Protein AF-A0AAC9YHH6-F1 (afdb_monomer_lite)

Structure (mmCIF, N/CA/C/O backbone):
data_AF-A0AAC9YHH6-F1
#
_entry.id   AF-A0AAC9YHH6-F1
#
loop_
_atom_site.group_PDB
_atom_site.id
_atom_site.type_symbol
_atom_site.label_atom_id
_atom_site.label_alt_id
_atom_site.label_comp_id
_atom_site.label_asym_id
_atom_site.label_entity_id
_atom_site.label_seq_id
_atom_site.pdbx_PDB_ins_code
_atom_site.Cartn_x
_atom_site.Cartn_y
_atom_site.Cartn_z
_atom_site.occupancy
_atom_site.B_iso_or_equiv
_atom_site.auth_seq_id
_atom_site.auth_comp_id
_atom_site.auth_asym_id
_atom_site.auth_atom_id
_atom_site.pdbx_PDB_model_num
ATOM 1 N N . MET A 1 1 ? 34.134 -3.556 -20.051 1.00 50.56 1 MET A N 1
ATOM 2 C CA . MET A 1 1 ? 35.573 -3.541 -19.706 1.00 50.56 1 MET A CA 1
ATOM 3 C C . MET A 1 1 ? 35.826 -2.260 -18.921 1.00 50.56 1 MET A C 1
ATOM 5 O O . MET A 1 1 ? 35.228 -1.261 -19.294 1.00 50.56 1 MET A O 1
ATOM 9 N N . ALA A 1 2 ? 36.588 -2.268 -17.825 1.00 59.38 2 ALA A N 1
ATOM 10 C CA . ALA A 1 2 ? 36.910 -1.027 -17.108 1.00 59.38 2 ALA A CA 1
ATOM 11 C C . ALA A 1 2 ? 38.130 -0.344 -17.753 1.00 59.38 2 ALA A C 1
ATOM 13 O O . ALA A 1 2 ? 39.111 -1.023 -18.056 1.00 59.38 2 ALA A O 1
ATOM 14 N N . ASP A 1 3 ? 38.063 0.974 -17.954 1.00 61.44 3 ASP A N 1
ATOM 15 C CA . ASP A 1 3 ? 39.106 1.754 -18.631 1.00 61.44 3 ASP A CA 1
ATOM 16 C C . ASP A 1 3 ? 40.159 2.290 -17.648 1.00 61.44 3 ASP A C 1
ATOM 18 O O . ASP A 1 3 ? 39.868 3.103 -16.771 1.00 61.44 3 ASP A O 1
ATOM 22 N N . PHE A 1 4 ? 41.415 1.871 -17.834 1.00 61.72 4 PHE A N 1
ATOM 23 C CA . PHE A 1 4 ? 42.572 2.235 -16.994 1.00 61.72 4 PHE A CA 1
ATOM 24 C C . PHE A 1 4 ? 43.477 3.312 -17.618 1.00 61.72 4 PHE A C 1
ATOM 26 O O . PHE A 1 4 ? 44.632 3.489 -17.228 1.00 61.72 4 PHE A O 1
ATOM 33 N N . SER A 1 5 ? 42.962 4.070 -18.583 1.00 66.50 5 SER A N 1
ATOM 34 C CA . SER A 1 5 ? 43.716 5.071 -19.353 1.00 66.50 5 SER A CA 1
ATOM 35 C C . SER A 1 5 ? 44.320 6.203 -18.506 1.00 66.50 5 SER A C 1
ATOM 37 O O . SER A 1 5 ? 45.269 6.850 -18.940 1.00 66.50 5 SER A O 1
ATOM 39 N N . LYS A 1 6 ? 43.842 6.408 -17.271 1.00 62.53 6 LYS A N 1
ATOM 40 C CA . LYS A 1 6 ? 44.350 7.426 -16.333 1.00 62.53 6 LYS A CA 1
ATOM 41 C C . LYS A 1 6 ? 45.434 6.935 -15.364 1.00 62.53 6 LYS A C 1
ATOM 43 O O . LYS A 1 6 ? 45.961 7.742 -14.609 1.00 62.53 6 LYS A O 1
ATOM 48 N N . MET A 1 7 ? 45.805 5.651 -15.386 1.00 59.50 7 MET A N 1
ATOM 49 C CA . MET A 1 7 ? 46.851 5.099 -14.503 1.00 59.50 7 MET A CA 1
ATOM 50 C C . MET A 1 7 ? 48.278 5.200 -15.068 1.00 59.50 7 MET A C 1
ATOM 52 O O . MET A 1 7 ? 49.221 4.753 -14.425 1.00 59.50 7 MET A O 1
ATOM 56 N N . LYS A 1 8 ? 48.476 5.810 -16.245 1.00 62.06 8 LYS A N 1
ATOM 57 C CA . LYS A 1 8 ? 49.812 6.063 -16.822 1.00 62.06 8 LYS A CA 1
ATOM 58 C C . LYS A 1 8 ? 50.363 7.454 -16.472 1.00 62.06 8 LYS A C 1
ATOM 60 O O . LYS A 1 8 ? 50.926 8.136 -17.322 1.00 62.06 8 LYS A O 1
ATOM 65 N N . GLY A 1 9 ? 50.177 7.898 -15.231 1.00 61.16 9 GLY A N 1
ATOM 66 C CA . GLY A 1 9 ? 50.631 9.208 -14.763 1.00 61.16 9 GLY A CA 1
ATOM 67 C C . GLY A 1 9 ? 51.602 9.087 -13.594 1.00 61.16 9 GLY A C 1
ATOM 68 O O . GLY A 1 9 ? 51.150 8.874 -12.479 1.00 61.16 9 GLY A O 1
ATOM 69 N N . LYS A 1 10 ? 52.899 9.291 -13.880 1.00 65.62 10 LYS A N 1
ATOM 70 C CA . LYS A 1 10 ? 54.064 9.287 -12.969 1.00 65.62 10 LYS A CA 1
ATOM 71 C C . LYS A 1 10 ? 54.326 7.947 -12.258 1.00 65.62 10 LYS A C 1
ATOM 73 O O . LYS A 1 10 ? 53.467 7.390 -11.591 1.00 65.62 10 LYS A O 1
ATOM 78 N N . GLY A 1 11 ? 55.554 7.439 -12.409 1.00 68.94 11 GLY A N 1
ATOM 79 C CA . GLY A 1 11 ? 56.050 6.306 -11.620 1.00 68.94 11 GLY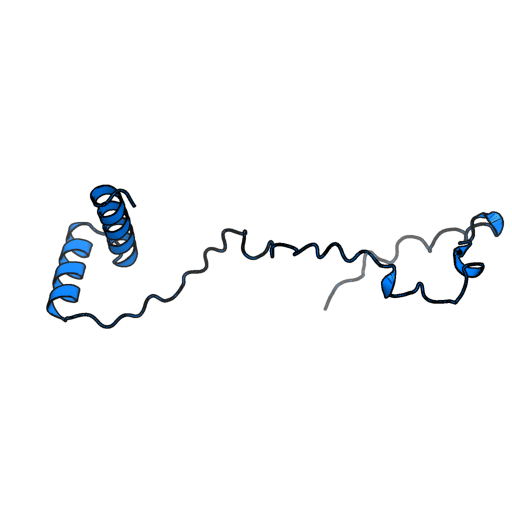 A CA 1
ATOM 80 C C . GLY A 1 11 ? 55.935 6.581 -10.118 1.00 68.94 11 GLY A C 1
ATOM 81 O O . GLY A 1 11 ? 55.743 7.729 -9.721 1.00 68.94 11 GLY A O 1
ATOM 82 N N . LEU A 1 12 ? 56.046 5.531 -9.303 1.00 70.56 12 LEU A N 1
ATOM 83 C CA . LEU A 1 12 ? 55.757 5.481 -7.857 1.00 70.56 12 LEU A CA 1
ATOM 84 C C . LEU A 1 12 ? 56.652 6.371 -6.950 1.00 70.56 12 LEU A C 1
ATOM 86 O O . LEU A 1 12 ? 56.847 6.054 -5.783 1.00 70.56 12 LEU A O 1
ATOM 90 N N . GLY A 1 13 ? 57.175 7.494 -7.451 1.00 73.56 13 GLY A N 1
ATOM 91 C CA . GLY A 1 13 ? 58.145 8.344 -6.764 1.00 73.56 13 GLY A CA 1
ATOM 92 C C . GLY A 1 13 ? 59.527 7.695 -6.675 1.00 73.56 13 GLY A C 1
ATOM 93 O O . GLY A 1 13 ? 59.731 6.554 -7.090 1.00 73.56 13 GLY A O 1
ATOM 94 N N . THR A 1 14 ? 60.503 8.439 -6.158 1.00 78.12 14 THR A N 1
ATOM 95 C CA . THR A 1 14 ? 61.745 7.841 -5.654 1.00 78.12 14 THR A CA 1
ATOM 96 C C . THR A 1 14 ? 61.413 7.008 -4.415 1.00 78.12 14 THR A C 1
ATOM 98 O O . THR A 1 14 ? 60.624 7.477 -3.590 1.00 78.12 14 THR A O 1
ATOM 101 N N . PRO A 1 15 ? 61.962 5.787 -4.274 1.00 77.00 15 PRO A N 1
ATOM 102 C CA . PRO A 1 15 ? 61.699 4.967 -3.099 1.00 77.00 15 PRO A CA 1
ATOM 103 C C . PRO A 1 15 ? 62.139 5.707 -1.823 1.00 77.00 15 PRO A C 1
ATOM 105 O O . PRO A 1 15 ? 63.098 6.483 -1.883 1.00 77.00 15 PRO A O 1
ATOM 108 N N . PRO A 1 16 ? 61.445 5.490 -0.691 1.00 77.06 16 PRO A N 1
ATOM 109 C CA . PRO A 1 16 ? 61.819 6.085 0.588 1.00 77.06 16 PRO A CA 1
ATOM 110 C C . PRO A 1 16 ? 63.242 5.680 0.986 1.00 77.06 16 PRO A C 1
ATOM 112 O O . PRO A 1 16 ? 63.726 4.606 0.612 1.00 77.06 16 PRO A O 1
ATOM 115 N N . SER A 1 17 ? 63.911 6.548 1.744 1.00 80.88 17 SER A N 1
ATOM 116 C CA . SER A 1 17 ? 65.223 6.236 2.320 1.00 80.88 17 SER A CA 1
ATOM 117 C C . SER A 1 17 ? 65.113 5.095 3.347 1.00 80.88 17 SER A C 1
ATOM 119 O O . SER A 1 17 ? 64.024 4.803 3.841 1.00 80.88 17 SER A O 1
ATOM 121 N N . PHE A 1 18 ? 66.221 4.417 3.673 1.00 78.06 18 PHE A N 1
ATOM 122 C CA . PHE A 1 18 ? 66.194 3.268 4.596 1.00 78.06 18 PHE A CA 1
ATOM 123 C C . PHE A 1 18 ? 65.634 3.614 5.985 1.00 78.06 18 PHE A C 1
ATOM 125 O O . PHE A 1 18 ? 64.972 2.774 6.587 1.00 78.06 18 PHE A O 1
ATOM 132 N N . ASP A 1 19 ? 65.836 4.847 6.453 1.00 79.88 19 ASP A N 1
ATOM 133 C CA . ASP A 1 19 ? 65.314 5.318 7.742 1.00 79.88 19 ASP A CA 1
ATOM 134 C C . ASP A 1 19 ? 63.800 5.597 7.704 1.00 79.88 19 ASP A C 1
ATOM 136 O O . ASP A 1 19 ? 63.118 5.497 8.721 1.00 79.88 19 ASP A O 1
ATOM 140 N N . GLU A 1 20 ? 63.255 5.912 6.526 1.00 79.12 20 GLU A N 1
ATOM 141 C CA . GLU A 1 20 ? 61.819 6.120 6.291 1.00 79.12 20 GLU A CA 1
ATOM 142 C C . GLU A 1 20 ? 61.088 4.823 5.909 1.00 79.12 20 GLU A C 1
ATOM 144 O O . GLU A 1 20 ? 59.866 4.814 5.728 1.00 79.12 20 GLU A O 1
ATOM 149 N N . ALA A 1 21 ? 6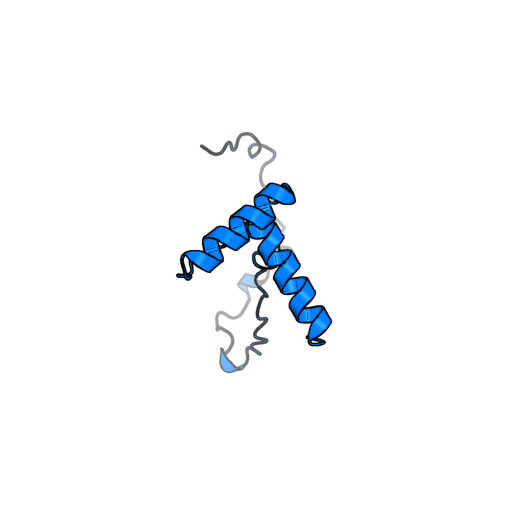1.821 3.718 5.760 1.00 79.50 21 ALA A N 1
ATOM 150 C CA . ALA A 1 21 ? 61.234 2.426 5.464 1.00 79.50 21 ALA A CA 1
ATOM 151 C C . ALA A 1 21 ? 60.350 1.953 6.629 1.00 79.50 21 ALA A C 1
ATOM 153 O O . ALA A 1 21 ? 60.602 2.223 7.805 1.00 79.50 21 ALA A O 1
ATOM 154 N N . ALA A 1 22 ? 59.292 1.210 6.306 1.00 76.19 22 ALA A N 1
ATOM 155 C CA . ALA A 1 22 ? 58.386 0.692 7.318 1.00 76.19 22 ALA A CA 1
ATOM 156 C C . ALA A 1 22 ? 59.137 -0.228 8.297 1.00 76.19 22 ALA A C 1
ATOM 158 O O . ALA A 1 22 ? 59.619 -1.301 7.935 1.00 76.19 22 ALA A O 1
ATOM 159 N N . THR A 1 23 ? 59.152 0.147 9.575 1.00 79.94 23 THR A N 1
ATOM 160 C CA . THR A 1 23 ? 59.693 -0.658 10.684 1.00 79.94 23 THR A CA 1
ATOM 161 C C . THR A 1 23 ? 58.862 -1.911 10.978 1.00 79.94 23 THR A C 1
ATOM 163 O O . THR A 1 23 ? 59.194 -2.673 11.883 1.00 79.94 23 THR A O 1
ATOM 166 N N . SER A 1 24 ? 57.811 -2.180 10.194 1.00 76.44 24 SER A N 1
ATOM 167 C CA . SER A 1 24 ? 57.001 -3.398 10.283 1.00 76.44 24 SER A CA 1
ATOM 168 C C . SER A 1 24 ? 57.818 -4.673 10.068 1.00 76.44 24 SER A C 1
ATOM 170 O O . SER A 1 24 ? 57.450 -5.709 10.608 1.00 76.44 24 SER A O 1
ATOM 172 N N . LEU A 1 25 ? 58.943 -4.612 9.346 1.00 75.06 25 LEU A N 1
ATOM 173 C CA . LEU A 1 25 ? 59.878 -5.741 9.235 1.00 75.06 25 LEU A CA 1
ATOM 174 C C . LEU A 1 25 ? 60.511 -6.137 10.581 1.00 75.06 25 LEU A C 1
ATOM 176 O O . LEU A 1 25 ? 60.860 -7.295 10.761 1.00 75.06 25 LEU A O 1
ATOM 180 N N . ASN A 1 26 ? 60.606 -5.207 11.536 1.00 79.88 26 ASN A N 1
ATOM 181 C CA . ASN A 1 26 ? 61.119 -5.465 12.887 1.00 79.88 26 ASN A CA 1
ATOM 182 C C . ASN A 1 26 ? 60.008 -5.868 13.870 1.00 79.88 26 ASN A C 1
ATOM 184 O O . ASN A 1 26 ? 60.273 -6.073 15.056 1.00 79.88 26 ASN A O 1
ATOM 188 N N . SER A 1 27 ? 58.752 -5.920 13.414 1.00 80.94 27 SER A N 1
ATOM 189 C CA . SER A 1 27 ? 57.640 -6.312 14.274 1.00 80.94 27 SER A CA 1
ATOM 190 C C . SER A 1 27 ? 57.676 -7.815 14.552 1.00 80.94 27 SER A C 1
ATOM 192 O O . SER A 1 27 ? 58.048 -8.615 13.698 1.00 80.94 27 SER A O 1
ATOM 194 N N . SER A 1 28 ? 57.324 -8.204 15.779 1.00 78.19 28 SER A N 1
ATOM 195 C CA . SER A 1 28 ? 57.300 -9.610 16.181 1.00 78.19 28 SER A CA 1
ATOM 196 C C . SER A 1 28 ? 56.326 -10.414 15.315 1.00 78.19 28 SER A C 1
ATOM 198 O O . SER A 1 28 ? 55.167 -10.038 15.171 1.00 78.19 28 SER A O 1
ATOM 200 N N . GLU A 1 29 ? 56.773 -11.565 14.809 1.00 78.19 29 GLU A N 1
ATOM 201 C CA . GLU A 1 29 ? 55.957 -12.481 13.991 1.00 78.19 29 GLU A CA 1
ATOM 202 C C . GLU A 1 29 ? 54.856 -13.209 14.788 1.00 78.19 29 GLU A C 1
ATOM 204 O O . GLU A 1 29 ? 54.013 -13.911 14.230 1.0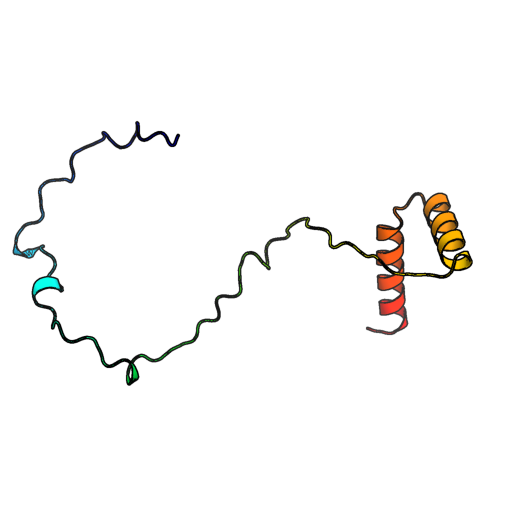0 78.19 29 GLU A O 1
ATOM 209 N N . ILE A 1 30 ? 54.848 -13.055 16.112 1.00 82.12 30 ILE A N 1
ATOM 210 C CA . ILE A 1 30 ? 53.868 -13.678 16.997 1.00 82.12 30 ILE A CA 1
ATOM 211 C C . ILE A 1 30 ? 52.536 -12.941 16.874 1.00 82.12 30 ILE A C 1
ATOM 213 O O . ILE A 1 30 ? 52.408 -11.772 17.242 1.00 82.12 30 ILE A O 1
ATOM 217 N N . ALA A 1 31 ? 51.525 -13.660 16.383 1.00 74.88 31 ALA A N 1
ATOM 218 C CA . ALA A 1 31 ? 50.161 -13.165 16.350 1.00 74.88 31 ALA A CA 1
ATOM 219 C C . ALA A 1 31 ? 49.704 -12.790 17.775 1.00 74.88 31 ALA A C 1
ATOM 221 O O . ALA A 1 31 ? 49.895 -13.581 18.706 1.00 74.88 31 ALA A O 1
ATOM 222 N N . PRO A 1 32 ? 49.090 -11.610 17.972 1.00 74.69 32 PRO A N 1
ATOM 223 C CA . PRO A 1 32 ? 48.582 -11.215 19.279 1.00 74.69 32 PRO A CA 1
ATOM 224 C C . PRO A 1 32 ? 47.530 -12.219 19.765 1.00 74.69 32 PRO A C 1
ATOM 226 O O . PRO A 1 32 ? 46.686 -12.661 18.982 1.00 74.69 32 PRO A O 1
ATOM 229 N N . ASP A 1 33 ? 47.572 -12.569 21.057 1.00 78.88 33 ASP A N 1
ATOM 230 C CA . ASP A 1 33 ? 46.652 -13.548 21.648 1.00 78.88 33 ASP A CA 1
ATOM 231 C C . ASP A 1 33 ? 45.193 -13.128 21.371 1.00 78.88 33 ASP A C 1
ATOM 233 O O . ASP A 1 33 ? 44.764 -12.051 21.813 1.00 78.88 33 ASP A O 1
ATOM 237 N N . PRO A 1 34 ? 44.396 -13.955 20.664 1.00 69.69 34 PRO A N 1
ATOM 238 C CA . PRO A 1 34 ? 43.018 -13.627 20.309 1.00 69.69 34 PRO A CA 1
ATOM 239 C C . PRO A 1 34 ? 42.120 -13.361 21.524 1.00 69.69 34 PRO A C 1
ATOM 241 O O . PRO A 1 34 ? 41.053 -12.761 21.374 1.00 69.69 34 PRO A O 1
ATOM 244 N N . ARG A 1 35 ? 42.534 -13.779 22.727 1.00 76.62 35 ARG A N 1
ATOM 245 C CA . ARG A 1 35 ? 41.815 -13.546 23.988 1.00 76.62 35 ARG A CA 1
ATOM 246 C C . ARG A 1 35 ? 41.958 -12.117 24.513 1.00 76.62 35 ARG A C 1
ATOM 248 O O . ARG A 1 35 ? 41.088 -11.664 25.251 1.00 76.62 35 ARG A O 1
ATOM 255 N N . LEU A 1 36 ? 43.016 -11.402 24.128 1.00 69.50 36 LEU A N 1
ATOM 256 C CA . LEU A 1 36 ? 43.264 -10.015 24.547 1.00 69.50 36 LEU A CA 1
ATOM 257 C C . LEU A 1 36 ? 42.638 -8.985 23.595 1.00 69.50 36 LEU A C 1
ATOM 259 O O . LEU A 1 36 ? 42.594 -7.791 23.901 1.00 69.50 36 LEU A O 1
ATOM 263 N N . ILE A 1 37 ? 42.095 -9.434 22.461 1.00 69.06 37 ILE A N 1
ATOM 264 C CA . ILE A 1 37 ? 41.360 -8.584 21.527 1.00 69.06 37 ILE A CA 1
ATOM 265 C C . ILE A 1 37 ? 39.994 -8.268 22.147 1.00 69.06 37 ILE A C 1
ATOM 267 O O . ILE A 1 37 ? 39.057 -9.065 22.064 1.00 69.06 37 ILE A O 1
ATOM 271 N N . LYS A 1 38 ? 39.856 -7.087 22.766 1.00 67.31 38 LYS A N 1
ATOM 272 C CA . LYS A 1 38 ? 38.554 -6.544 23.189 1.00 67.31 38 LYS A CA 1
ATOM 273 C C . LYS A 1 38 ? 37.656 -6.409 21.958 1.00 67.31 38 LYS A C 1
ATOM 275 O O . LYS A 1 38 ? 37.727 -5.425 21.223 1.00 67.31 38 LYS A O 1
ATOM 280 N N . LYS A 1 39 ? 36.804 -7.409 21.726 1.00 61.94 39 LYS A N 1
ATOM 281 C CA . LYS A 1 39 ? 35.765 -7.380 20.696 1.00 61.94 39 LYS A CA 1
ATOM 282 C C . LYS A 1 39 ? 34.692 -6.379 21.118 1.00 61.94 39 LYS A C 1
ATOM 284 O O . LYS A 1 39 ? 33.658 -6.761 21.655 1.00 61.94 39 LYS A O 1
ATOM 289 N N . PHE A 1 40 ? 34.905 -5.094 20.853 1.00 57.03 40 PHE A N 1
ATOM 290 C CA . PHE A 1 40 ? 33.772 -4.199 20.655 1.00 57.03 40 PHE A CA 1
ATOM 291 C C . PHE A 1 40 ? 33.073 -4.702 19.396 1.00 57.03 40 PHE A C 1
ATOM 293 O O . PHE A 1 40 ? 33.508 -4.419 18.281 1.00 57.03 40 PHE A O 1
ATOM 300 N N . SER A 1 41 ? 32.041 -5.531 19.555 1.00 57.91 41 SER A N 1
ATOM 301 C CA . SER A 1 41 ? 31.187 -5.926 18.443 1.00 57.91 41 SER A CA 1
ATOM 302 C C . SER A 1 41 ? 30.415 -4.687 18.005 1.00 57.91 41 SER A C 1
ATOM 304 O O . SER A 1 41 ? 29.276 -4.456 18.412 1.00 57.91 41 SER A O 1
ATOM 306 N N . TYR A 1 42 ? 31.062 -3.841 17.210 1.00 58.00 42 TYR A N 1
ATOM 307 C CA . TYR A 1 42 ? 30.399 -2.788 16.476 1.00 58.00 42 TYR A CA 1
ATOM 308 C C . TYR A 1 42 ? 29.448 -3.480 15.500 1.00 58.00 42 TYR A C 1
ATOM 310 O O . TYR A 1 42 ? 29.841 -3.920 14.419 1.00 58.00 42 TYR A O 1
ATOM 318 N N . VAL A 1 43 ? 28.187 -3.642 15.911 1.00 60.34 43 VAL A N 1
ATOM 319 C CA . VAL A 1 43 ? 27.114 -4.058 15.012 1.00 60.34 43 VAL A CA 1
ATOM 320 C C . VAL A 1 43 ? 26.925 -2.894 14.054 1.00 60.34 43 VAL A C 1
ATOM 322 O O . VAL A 1 43 ? 26.218 -1.929 14.348 1.00 60.34 43 VAL A O 1
ATOM 325 N N . ARG A 1 44 ? 27.621 -2.950 12.918 1.00 56.94 44 ARG A N 1
ATOM 326 C CA . ARG A 1 44 ? 27.456 -1.994 11.829 1.00 56.94 44 ARG A CA 1
ATOM 327 C C . ARG A 1 44 ? 26.000 -2.086 11.384 1.00 56.94 44 ARG A C 1
ATOM 329 O O . ARG A 1 44 ? 25.643 -2.995 10.638 1.00 56.94 44 ARG A O 1
ATO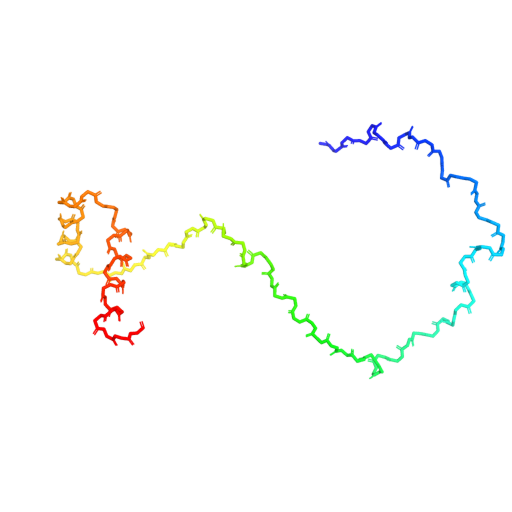M 336 N N . ARG A 1 45 ? 25.147 -1.180 11.881 1.00 58.66 45 ARG A N 1
ATOM 337 C CA . ARG A 1 45 ? 23.768 -1.029 11.402 1.00 58.66 45 ARG A CA 1
ATOM 338 C C . ARG A 1 45 ? 23.859 -0.900 9.890 1.00 58.66 45 ARG A C 1
ATOM 340 O O . ARG A 1 45 ? 24.526 0.011 9.400 1.00 58.66 45 ARG A O 1
ATOM 347 N N . ASP A 1 46 ? 23.286 -1.861 9.168 1.00 58.25 46 ASP A N 1
ATOM 348 C CA . ASP A 1 46 ? 23.449 -1.932 7.720 1.00 58.25 46 ASP A CA 1
ATO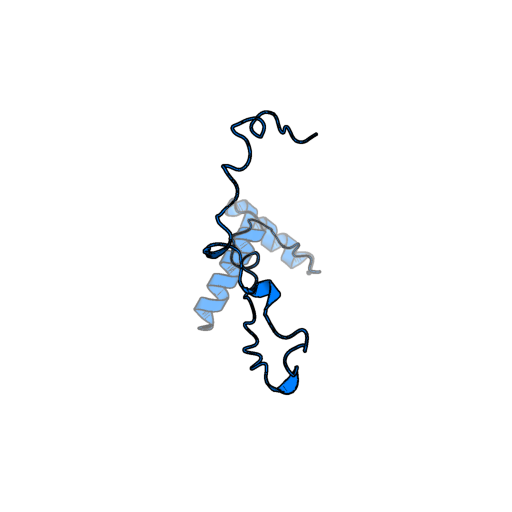M 349 C C . ASP A 1 46 ? 22.861 -0.654 7.107 1.00 58.25 46 ASP A C 1
ATOM 351 O O . ASP A 1 46 ? 21.646 -0.465 7.062 1.00 58.25 46 ASP A O 1
ATOM 355 N N . ALA A 1 47 ? 23.736 0.256 6.671 1.00 62.25 47 ALA A N 1
ATOM 356 C CA . ALA A 1 47 ? 23.363 1.560 6.125 1.00 62.25 47 ALA A CA 1
ATOM 357 C C . ALA A 1 47 ? 22.574 1.437 4.808 1.00 62.25 47 ALA A C 1
ATOM 359 O O . ALA A 1 47 ? 22.039 2.416 4.296 1.00 62.25 47 ALA A O 1
ATOM 360 N N . ARG A 1 48 ? 22.474 0.227 4.242 1.00 61.34 48 ARG A N 1
ATOM 361 C CA . ARG A 1 48 ? 21.565 -0.070 3.128 1.00 61.34 48 ARG A CA 1
ATOM 362 C C . ARG A 1 48 ? 20.105 -0.150 3.568 1.00 61.34 48 ARG A C 1
ATOM 364 O O . ARG A 1 48 ? 19.234 0.096 2.743 1.00 61.34 48 ARG A O 1
ATOM 371 N N . ARG A 1 49 ? 19.846 -0.459 4.844 1.00 55.72 49 ARG A N 1
ATOM 372 C CA . ARG A 1 49 ? 18.504 -0.551 5.442 1.00 55.72 49 ARG A CA 1
ATOM 373 C C . ARG A 1 49 ? 17.930 0.822 5.813 1.00 55.72 49 ARG A C 1
ATOM 375 O O . ARG A 1 49 ? 16.722 0.953 5.931 1.00 55.72 49 ARG A O 1
ATOM 382 N N . THR A 1 50 ? 18.785 1.835 5.973 1.00 57.19 50 THR A N 1
ATOM 383 C CA . THR A 1 50 ? 18.404 3.223 6.302 1.00 57.19 50 THR A CA 1
ATOM 384 C C . THR A 1 50 ? 18.276 4.132 5.083 1.00 57.19 50 THR A C 1
ATOM 386 O O . THR A 1 50 ? 17.810 5.263 5.203 1.00 57.19 50 THR A O 1
ATOM 389 N N . ARG A 1 51 ? 18.676 3.670 3.894 1.00 63.00 51 ARG A N 1
ATOM 390 C CA . ARG A 1 51 ? 18.372 4.394 2.658 1.00 63.00 51 ARG A CA 1
ATOM 391 C C . ARG A 1 51 ? 16.875 4.268 2.397 1.00 63.00 51 ARG A C 1
ATOM 393 O O . ARG A 1 51 ? 16.349 3.160 2.460 1.00 63.00 51 ARG A O 1
ATOM 400 N N . LYS A 1 52 ? 16.212 5.382 2.059 1.00 59.59 52 LYS A N 1
ATOM 401 C CA . LYS A 1 52 ? 14.849 5.408 1.501 1.00 59.59 52 LYS A CA 1
ATOM 402 C C . LYS A 1 52 ? 14.892 4.737 0.127 1.00 59.59 52 LYS A C 1
ATOM 404 O O . LYS A 1 52 ? 14.933 5.382 -0.913 1.00 59.59 52 LYS A O 1
ATOM 409 N N . THR A 1 53 ? 15.036 3.418 0.120 1.00 64.88 53 THR A N 1
ATOM 410 C CA . THR A 1 53 ? 14.908 2.624 -1.087 1.00 64.88 53 THR A CA 1
ATOM 411 C C . THR A 1 53 ? 13.424 2.650 -1.386 1.00 64.88 53 THR A C 1
ATOM 413 O O . THR A 1 53 ? 12.665 2.147 -0.564 1.00 64.88 53 THR A O 1
ATOM 416 N N . ASN A 1 54 ? 13.000 3.245 -2.501 1.00 69.75 54 ASN A N 1
ATOM 417 C CA . ASN A 1 54 ? 11.613 3.213 -2.992 1.00 69.75 54 ASN A CA 1
ATOM 418 C C . ASN A 1 54 ? 11.184 1.777 -3.387 1.00 69.75 54 ASN A C 1
ATOM 420 O O . ASN A 1 54 ? 10.566 1.554 -4.420 1.00 69.75 54 ASN A O 1
ATOM 424 N N . ARG A 1 55 ? 11.607 0.779 -2.608 1.00 77.31 55 ARG A N 1
ATOM 425 C CA . ARG A 1 55 ? 11.275 -0.630 -2.725 1.00 77.31 55 ARG A CA 1
ATOM 426 C C . ARG A 1 55 ? 9.923 -0.808 -2.060 1.00 77.31 55 ARG A C 1
ATOM 428 O O . ARG A 1 55 ? 9.789 -0.548 -0.868 1.00 77.31 55 ARG A O 1
ATOM 435 N N . THR A 1 56 ? 8.950 -1.250 -2.834 1.00 83.00 56 THR A N 1
ATOM 436 C CA . THR A 1 56 ? 7.655 -1.695 -2.331 1.00 83.00 56 THR A CA 1
ATOM 437 C C . THR A 1 56 ? 7.753 -3.160 -1.909 1.00 83.00 56 THR A C 1
ATOM 439 O O . THR A 1 56 ? 8.569 -3.921 -2.436 1.00 83.00 56 THR A O 1
ATOM 442 N N . LEU A 1 57 ? 6.951 -3.549 -0.919 1.00 83.00 57 LEU A N 1
ATOM 443 C CA . LEU A 1 57 ? 6.800 -4.940 -0.500 1.00 83.00 57 LEU A CA 1
ATOM 444 C C . LEU A 1 57 ? 5.433 -5.424 -1.001 1.00 83.00 57 LEU A C 1
ATOM 446 O O . LEU A 1 57 ? 4.454 -4.699 -0.813 1.00 83.00 57 LEU A O 1
ATOM 450 N N . PRO A 1 58 ? 5.335 -6.588 -1.666 1.00 86.31 58 PRO A N 1
ATOM 451 C CA . PRO A 1 58 ? 4.044 -7.092 -2.118 1.00 86.31 58 PRO A CA 1
ATOM 452 C C . PRO A 1 58 ? 3.134 -7.367 -0.918 1.00 86.31 58 PRO A C 1
ATOM 454 O O . PRO A 1 58 ? 3.514 -8.088 0.004 1.00 86.31 58 PRO A O 1
ATOM 457 N N . PHE A 1 59 ? 1.928 -6.808 -0.944 1.00 84.69 59 PHE A N 1
ATOM 458 C CA . PHE A 1 59 ? 0.903 -7.033 0.070 1.00 84.69 59 PHE A CA 1
ATOM 459 C C . PHE A 1 59 ? -0.174 -7.950 -0.516 1.00 84.69 59 PHE A C 1
ATOM 461 O O . PHE A 1 59 ? -1.048 -7.499 -1.250 1.00 84.69 59 PHE A O 1
ATOM 468 N N . ALA A 1 60 ? -0.055 -9.254 -0.257 1.00 90.69 60 ALA A N 1
ATOM 469 C CA . ALA A 1 60 ? -0.968 -10.272 -0.770 1.00 90.69 60 ALA A CA 1
ATOM 470 C C . ALA A 1 60 ? -1.718 -10.933 0.393 1.00 90.69 60 ALA A C 1
ATOM 472 O O . ALA A 1 60 ? -1.162 -11.763 1.113 1.00 90.69 60 ALA A O 1
ATOM 473 N N . THR A 1 61 ? -2.981 -10.561 0.574 1.00 92.81 61 THR A N 1
ATOM 474 C CA . THR A 1 61 ? -3.892 -11.137 1.571 1.00 92.81 61 THR A CA 1
ATOM 475 C C . THR A 1 61 ? -5.119 -11.728 0.877 1.00 92.81 61 THR A C 1
ATOM 477 O O . THR A 1 61 ? -5.459 -11.350 -0.242 1.00 92.81 61 THR A O 1
ATOM 480 N N . ARG A 1 62 ? -5.778 -12.697 1.524 1.00 96.75 62 ARG A N 1
ATOM 481 C CA . ARG A 1 62 ? -7.090 -13.197 1.090 1.00 96.75 62 ARG A CA 1
ATOM 482 C C . ARG A 1 62 ? -8.166 -12.473 1.887 1.00 96.75 62 ARG A C 1
ATOM 484 O O . ARG A 1 62 ? -8.110 -12.484 3.113 1.00 96.75 62 ARG A O 1
ATOM 491 N N . VAL A 1 63 ? -9.116 -11.868 1.189 1.00 95.00 63 VAL A N 1
ATOM 492 C CA . VAL A 1 63 ? -10.224 -11.097 1.765 1.00 95.00 63 VAL A CA 1
ATOM 493 C C . VAL A 1 63 ? -11.559 -11.610 1.232 1.00 95.00 63 VAL A C 1
ATOM 495 O O . VAL A 1 63 ? -11.589 -12.364 0.255 1.00 95.00 63 VAL A O 1
ATOM 498 N N . SER A 1 64 ? -12.654 -11.247 1.898 1.00 98.06 64 SER A N 1
ATOM 499 C CA . SER A 1 64 ? -13.998 -11.528 1.395 1.00 98.06 64 SER A CA 1
ATOM 500 C C . SER A 1 64 ? -14.273 -10.724 0.114 1.00 98.06 64 SER A C 1
ATOM 502 O O . SER A 1 64 ? -13.724 -9.632 -0.055 1.00 98.06 64 SER A O 1
ATOM 504 N N . PRO A 1 65 ? -15.121 -11.241 -0.792 1.00 96.88 65 PRO A N 1
ATOM 505 C CA . PRO A 1 65 ? -15.445 -10.548 -2.039 1.00 96.88 65 PRO A CA 1
ATOM 506 C C . PRO A 1 65 ? -16.192 -9.229 -1.801 1.00 96.88 65 PRO A C 1
ATOM 508 O O . PRO A 1 65 ? -15.922 -8.255 -2.490 1.00 96.88 65 PRO A O 1
ATOM 511 N N . GLU A 1 66 ? -17.081 -9.182 -0.803 1.00 97.94 66 GLU A N 1
ATOM 512 C CA . GLU A 1 66 ? -17.830 -7.969 -0.436 1.00 97.94 66 GLU A CA 1
ATOM 513 C C . GLU A 1 66 ? -16.891 -6.838 -0.004 1.00 97.94 66 GLU A C 1
ATOM 515 O O . GLU A 1 66 ? -17.016 -5.711 -0.469 1.00 97.94 66 GLU A O 1
ATOM 520 N N . PHE A 1 67 ? -15.880 -7.163 0.805 1.00 96.25 67 PHE A N 1
ATOM 521 C CA . PHE A 1 67 ? -14.890 -6.190 1.253 1.00 96.25 67 PHE A CA 1
ATOM 522 C C . PHE A 1 67 ? -14.045 -5.639 0.095 1.00 96.25 67 PHE A C 1
ATOM 524 O O . PHE A 1 67 ? -13.783 -4.441 0.047 1.00 96.25 67 PHE A O 1
ATOM 531 N N . ASP A 1 68 ? -13.599 -6.495 -0.834 1.00 94.75 68 ASP A N 1
ATOM 532 C CA . ASP A 1 68 ? -12.821 -6.038 -1.998 1.00 94.75 68 ASP A CA 1
ATOM 533 C C . ASP A 1 68 ? -13.656 -5.135 -2.918 1.00 94.75 68 ASP A C 1
ATOM 535 O O . ASP A 1 68 ? -13.120 -4.161 -3.443 1.00 94.75 68 ASP A O 1
ATOM 539 N N . ALA A 1 69 ? -14.956 -5.415 -3.068 1.00 96.81 69 ALA A N 1
ATOM 540 C CA . ALA A 1 69 ? -15.871 -4.575 -3.838 1.00 96.81 69 ALA A CA 1
ATOM 541 C C . ALA A 1 69 ? -16.020 -3.180 -3.213 1.00 96.81 69 ALA A C 1
ATOM 543 O O . ALA A 1 69 ? -15.679 -2.190 -3.856 1.00 96.81 69 ALA A O 1
ATOM 544 N N . GLU A 1 70 ? -16.400 -3.099 -1.934 1.00 96.88 70 GLU A N 1
ATOM 545 C CA . GLU A 1 70 ? -16.552 -1.816 -1.231 1.00 96.88 70 GLU A CA 1
ATOM 546 C C . GLU A 1 70 ? -15.255 -0.994 -1.239 1.00 96.88 70 GLU A C 1
ATOM 548 O O . GLU A 1 70 ? -15.260 0.225 -1.422 1.00 96.88 70 GLU A O 1
ATOM 553 N N . LEU A 1 71 ? -14.111 -1.661 -1.065 1.00 96.00 71 LEU A N 1
ATOM 554 C CA . LEU A 1 71 ? -12.810 -1.005 -1.058 1.00 96.00 71 LEU A CA 1
ATOM 555 C C . LEU A 1 71 ? -12.448 -0.422 -2.435 1.00 96.00 71 LEU A C 1
ATOM 557 O O . LEU A 1 71 ? -11.809 0.631 -2.501 1.00 96.00 71 LEU A O 1
ATOM 561 N N . ARG A 1 72 ? -12.857 -1.076 -3.529 1.00 95.75 72 ARG A N 1
ATOM 562 C CA . ARG A 1 72 ? -12.686 -0.555 -4.894 1.00 95.75 72 ARG A CA 1
ATOM 563 C C . ARG A 1 72 ? -13.614 0.616 -5.173 1.00 95.75 72 ARG A C 1
ATOM 565 O O . ARG A 1 72 ? -13.123 1.613 -5.695 1.00 95.75 72 ARG A O 1
ATOM 572 N N . ASP A 1 73 ? -14.877 0.525 -4.770 1.00 97.62 73 ASP A N 1
ATOM 573 C CA . ASP A 1 73 ? -15.861 1.592 -4.970 1.00 97.62 73 ASP A CA 1
ATOM 574 C C . ASP A 1 73 ? -15.388 2.893 -4.299 1.00 97.62 73 ASP A C 1
ATOM 576 O O . ASP A 1 73 ? -15.286 3.939 -4.939 1.00 97.62 73 ASP A O 1
ATOM 580 N N . ILE A 1 74 ? -14.951 2.815 -3.035 1.00 97.25 74 ILE A N 1
ATOM 581 C CA . ILE A 1 74 ? -14.418 3.971 -2.293 1.00 97.25 74 ILE A CA 1
ATOM 582 C C . ILE A 1 74 ? -13.152 4.536 -2.954 1.00 97.25 74 ILE A C 1
ATOM 584 O O . ILE A 1 74 ? -12.934 5.752 -2.961 1.00 97.25 74 ILE A O 1
ATOM 588 N N . ALA A 1 75 ? -12.279 3.668 -3.468 1.00 96.56 75 ALA A N 1
ATOM 589 C CA . ALA A 1 75 ? -11.052 4.094 -4.131 1.00 96.56 75 ALA A CA 1
ATOM 590 C C . ALA A 1 75 ? -11.340 4.811 -5.459 1.00 96.56 75 ALA A C 1
ATOM 592 O O . ALA A 1 75 ? -10.679 5.807 -5.758 1.00 96.56 75 ALA A O 1
ATOM 593 N N . GLU A 1 76 ? -12.328 4.343 -6.224 1.00 97.00 76 GLU A N 1
ATOM 594 C CA . GLU A 1 76 ? -12.770 4.966 -7.473 1.00 97.00 76 GLU A CA 1
ATOM 595 C C . GLU A 1 76 ? -13.429 6.324 -7.213 1.00 97.00 76 GLU A C 1
ATOM 597 O O . GLU A 1 76 ? -13.006 7.325 -7.793 1.00 97.00 76 GLU A O 1
ATOM 602 N N . GLU A 1 77 ? -14.365 6.397 -6.261 1.00 97.31 77 GLU A N 1
ATOM 603 C CA . GLU A 1 77 ? -15.017 7.652 -5.859 1.00 97.31 77 GLU A CA 1
ATOM 604 C C . GLU A 1 77 ? -14.001 8.730 -5.454 1.00 97.31 77 GLU A C 1
ATOM 606 O O . GLU A 1 77 ? -14.138 9.907 -5.801 1.00 97.31 77 GLU A O 1
ATOM 611 N N . LYS A 1 78 ? -12.947 8.332 -4.732 1.00 94.56 78 LYS A N 1
ATOM 612 C CA . LYS A 1 78 ? -11.900 9.240 -4.244 1.00 94.56 78 LYS A CA 1
ATOM 613 C C . LYS A 1 78 ? -10.723 9.408 -5.205 1.00 94.56 78 LYS A C 1
ATOM 615 O O . LYS A 1 78 ? -9.839 10.213 -4.917 1.00 94.56 78 LYS A O 1
ATOM 620 N N . ASN A 1 79 ? -10.707 8.698 -6.335 1.00 95.50 79 ASN A N 1
ATOM 621 C CA . ASN A 1 79 ? -9.595 8.658 -7.291 1.00 95.50 79 ASN A CA 1
ATOM 622 C C . ASN A 1 79 ? -8.232 8.327 -6.639 1.00 95.50 79 ASN A C 1
ATOM 624 O O . ASN A 1 79 ? -7.210 8.938 -6.958 1.00 95.50 79 ASN A O 1
ATOM 628 N N . LEU A 1 80 ? -8.213 7.360 -5.718 1.00 94.75 80 LEU A N 1
ATOM 629 C CA . LEU A 1 80 ? -7.015 6.913 -4.998 1.00 94.75 80 LEU A CA 1
ATOM 630 C C . LEU A 1 80 ? -6.566 5.527 -5.462 1.00 94.75 80 LEU A C 1
ATOM 632 O O . LEU A 1 80 ? -7.365 4.699 -5.900 1.00 94.75 80 LEU A O 1
ATOM 636 N N . LYS A 1 81 ? -5.273 5.216 -5.306 1.00 93.19 81 LYS A N 1
ATOM 637 C CA . LYS A 1 81 ? -4.829 3.818 -5.423 1.00 93.19 81 LYS A CA 1
ATOM 638 C C . LYS A 1 81 ? -5.300 3.032 -4.201 1.00 93.19 81 LYS A C 1
ATOM 640 O O . LYS A 1 81 ? -5.252 3.541 -3.086 1.00 93.19 81 LYS A O 1
ATOM 645 N N . LEU A 1 82 ? -5.608 1.743 -4.379 1.00 92.75 82 LEU A N 1
ATOM 646 C CA . LEU A 1 82 ? -5.973 0.855 -3.260 1.00 92.75 82 LEU A CA 1
ATOM 647 C C . LEU A 1 82 ? -4.941 0.885 -2.120 1.00 92.75 82 LEU A C 1
ATOM 649 O O . LEU A 1 82 ? -5.298 0.854 -0.948 1.00 92.75 82 LEU A O 1
ATOM 653 N N . VAL A 1 83 ? -3.653 0.982 -2.463 1.00 93.00 83 VAL A N 1
ATOM 654 C CA . VAL A 1 83 ? -2.566 1.069 -1.476 1.00 93.00 83 VAL A CA 1
ATOM 655 C C . VAL A 1 83 ? -2.639 2.366 -0.665 1.00 93.00 83 VAL A C 1
ATOM 657 O O . VAL A 1 83 ? -2.475 2.325 0.548 1.00 93.00 83 VAL A O 1
ATOM 660 N N . GLU A 1 84 ? -2.923 3.499 -1.309 1.00 93.62 84 GLU A N 1
ATOM 661 C CA . GLU A 1 84 ? -3.031 4.810 -0.650 1.00 93.62 84 GLU A CA 1
ATOM 662 C C . GLU A 1 84 ? -4.234 4.831 0.301 1.00 93.62 84 GLU A C 1
ATOM 664 O O . GLU A 1 84 ? -4.109 5.242 1.454 1.00 93.62 84 GLU A O 1
ATOM 669 N N . LEU A 1 85 ? -5.368 4.274 -0.140 1.00 95.94 85 LEU A N 1
ATOM 670 C CA . LEU A 1 85 ? -6.551 4.111 0.702 1.00 95.94 85 LEU A CA 1
ATOM 671 C C . LEU A 1 85 ? -6.244 3.261 1.947 1.00 95.94 85 LEU A C 1
ATOM 673 O O . LEU A 1 85 ? -6.598 3.644 3.060 1.00 95.94 85 LEU A O 1
ATOM 677 N N . LEU A 1 86 ? -5.528 2.142 1.793 1.00 94.88 86 LEU A N 1
ATOM 678 C CA . LEU A 1 86 ? -5.132 1.294 2.924 1.00 94.88 86 LEU A CA 1
ATOM 679 C C . LEU A 1 86 ? -4.191 2.014 3.907 1.00 94.88 86 LEU A C 1
ATOM 681 O O . LEU A 1 86 ? -4.311 1.831 5.121 1.00 94.88 86 LEU A O 1
ATOM 685 N N . GLU A 1 87 ? -3.274 2.851 3.418 1.00 94.06 87 GLU A N 1
ATOM 686 C CA . GLU A 1 87 ? -2.392 3.665 4.265 1.00 94.06 87 GLU A CA 1
ATOM 687 C C . GLU A 1 87 ? -3.169 4.734 5.059 1.00 94.06 87 GLU A C 1
ATOM 689 O O . GLU A 1 87 ? -2.896 4.952 6.249 1.00 94.06 87 GLU A O 1
ATOM 694 N N . GLU A 1 88 ? -4.177 5.363 4.448 1.00 95.75 88 GLU A N 1
ATOM 695 C CA . GLU A 1 88 ? -5.085 6.298 5.124 1.00 95.75 88 GLU A CA 1
ATOM 696 C C . GLU A 1 88 ? -5.959 5.602 6.173 1.00 95.75 88 GLU A C 1
ATOM 698 O O . GLU A 1 88 ? -6.121 6.114 7.289 1.00 95.75 88 GLU A O 1
ATOM 703 N N . MET A 1 89 ? -6.483 4.415 5.851 1.00 94.81 89 MET A N 1
ATOM 704 C CA . MET A 1 89 ? -7.259 3.596 6.784 1.00 94.81 89 MET A CA 1
ATOM 705 C C . MET A 1 89 ? -6.417 3.209 8.002 1.00 94.81 89 MET A C 1
ATOM 707 O O . MET A 1 89 ? -6.857 3.394 9.137 1.00 94.81 89 MET A O 1
ATOM 711 N N . LEU A 1 90 ? -5.175 2.759 7.792 1.00 95.44 90 LEU A N 1
ATOM 712 C CA . LEU A 1 90 ? -4.246 2.440 8.879 1.00 95.44 90 LEU A CA 1
ATOM 713 C C . LEU A 1 90 ? -3.951 3.674 9.745 1.00 95.44 90 LEU A C 1
ATOM 715 O O . LEU A 1 90 ? -3.930 3.591 10.974 1.00 95.44 90 LEU A O 1
ATOM 719 N N . SER A 1 91 ? -3.733 4.827 9.110 1.00 95.69 91 SER A N 1
ATOM 720 C CA . SER A 1 91 ? -3.475 6.091 9.805 1.00 95.69 91 SER A CA 1
ATOM 721 C C . SER A 1 91 ? -4.669 6.522 10.660 1.00 95.69 91 SER A C 1
ATOM 723 O O . SER A 1 91 ? -4.492 6.966 11.794 1.00 95.69 91 SER A O 1
ATOM 725 N N . SER A 1 92 ? -5.885 6.357 10.142 1.00 96.50 92 SER A N 1
ATOM 726 C CA . SER A 1 92 ? -7.130 6.658 10.856 1.00 96.50 92 SER A CA 1
ATOM 727 C C . SER A 1 92 ? -7.356 5.701 12.027 1.00 96.50 92 SER A C 1
ATOM 729 O O . SER A 1 92 ? -7.656 6.155 13.129 1.00 96.50 92 SER A O 1
ATOM 731 N N . TYR A 1 93 ? -7.106 4.404 11.832 1.00 97.06 93 TYR A N 1
ATOM 732 C CA . TYR A 1 93 ? -7.205 3.388 12.883 1.00 97.06 93 TYR A CA 1
ATOM 733 C C . TYR A 1 93 ? -6.251 3.665 14.056 1.00 97.06 93 TYR A C 1
ATOM 735 O O . TYR A 1 93 ? -6.639 3.551 15.217 1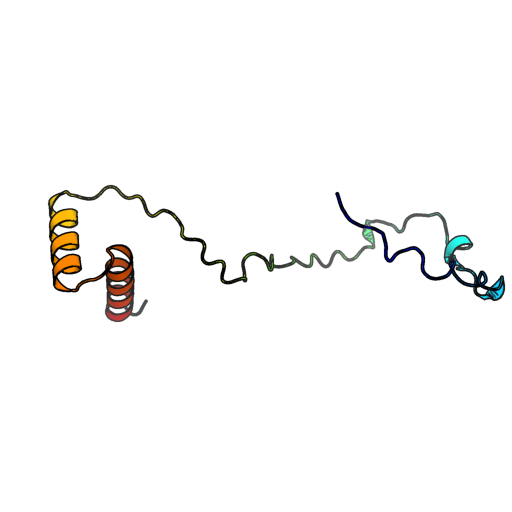.00 97.06 93 TYR A O 1
ATOM 743 N N . LYS A 1 94 ? -5.007 4.082 13.775 1.00 96.31 94 LYS A N 1
ATOM 744 C CA . LYS A 1 94 ? -4.040 4.468 14.819 1.00 96.31 94 LYS A CA 1
ATOM 745 C C . LYS A 1 94 ? -4.486 5.690 15.610 1.00 96.31 94 LYS A C 1
ATOM 747 O O . LYS A 1 94 ? -4.424 5.676 16.834 1.00 96.31 94 LYS A O 1
ATOM 752 N N . LYS A 1 95 ? -4.980 6.721 14.915 1.00 96.06 95 LYS A N 1
ATOM 753 C CA . LYS A 1 95 ? -5.509 7.940 15.548 1.00 96.06 95 LYS A CA 1
ATOM 754 C C . LYS A 1 95 ? -6.693 7.637 16.462 1.00 96.06 95 LYS A C 1
ATOM 756 O O . LYS A 1 95 ? -6.763 8.183 17.553 1.00 96.06 95 LYS A O 1
ATOM 761 N N . GLN A 1 96 ? -7.606 6.771 16.023 1.00 96.50 96 GLN A N 1
ATOM 762 C CA . GLN A 1 96 ? -8.774 6.377 16.816 1.00 96.50 96 GLN A CA 1
ATOM 763 C C . GLN A 1 96 ? -8.384 5.594 18.076 1.00 96.50 96 GLN A C 1
ATOM 765 O O . GLN A 1 96 ? -8.991 5.790 19.123 1.00 96.50 96 GLN A O 1
ATOM 770 N N . ASN A 1 97 ? -7.356 4.746 17.986 1.00 94.31 97 ASN A N 1
ATOM 771 C CA . ASN A 1 97 ? -6.939 3.857 19.072 1.00 94.31 97 ASN A CA 1
ATOM 772 C C . ASN A 1 97 ? -5.740 4.368 19.896 1.00 94.31 97 ASN A C 1
ATOM 774 O O . ASN A 1 97 ? -5.263 3.638 20.762 1.00 94.31 97 ASN A O 1
ATOM 778 N N . ASN A 1 98 ? -5.249 5.590 19.646 1.00 85.38 98 ASN A N 1
ATOM 779 C CA . ASN A 1 98 ? -4.035 6.155 20.263 1.00 85.38 98 ASN A CA 1
ATOM 780 C C . ASN A 1 98 ? -2.815 5.205 20.209 1.00 85.38 98 ASN A C 1
ATOM 782 O O . ASN A 1 98 ? -2.114 5.010 21.204 1.00 85.38 98 ASN A O 1
ATOM 786 N N . LEU A 1 99 ? -2.580 4.614 19.034 1.00 76.19 99 LEU A N 1
ATOM 787 C CA . LEU A 1 99 ? -1.468 3.697 18.729 1.00 76.19 99 LEU A CA 1
ATOM 788 C C . LEU A 1 99 ? -0.301 4.382 18.008 1.00 76.19 99 LEU A C 1
ATOM 790 O O . LEU A 1 99 ? -0.558 5.250 17.141 1.00 76.19 99 LEU A O 1
#

Organism: NCBI:txid138072

Foldseek 3Di:
DDDPPPVPPDDPPDDDDPVPDDCVVVDDPDDPDPVPPPPPVPPPPPVVVVPPPVDDDDDDDDDDPVVVVVLVVVCVVVVHDSVVSVVVVVVVVCVVVVD

Secondary structure (DSSP, 8-state):
----TTS-SS-S-SPPPGGGS-GGGGS-SSPPPTTTS---------TTTSS-------------HHHHHHHHHHHHHTT--HHHHHHHHHHHHHHHHT-

Sequence (99 aa):
MADFSKMKGKGLGTPPSFDEAATSLNSSEIAPDPRLIKKFSYVRRDARRTRKTNRTLPFATRVSPEFDAELRDIAEEKNLKLVELLEEMLSSYKKQNNL

Radius of gyration: 31.02 Å; chains: 1; bounding box: 84×23×44 Å

pLDDT: mean 79.9, std 14.42, range [50.56, 98.06]